Protein AF-A0A1J7D2L7-F1 (afdb_monomer)

Secondary structure (DSSP, 8-state):
--HHHHHHHHHHHHHHHHHHHHHHHHTT-HHHHHHHHHHHHHHHHHHT--HHHHHHHHHHHHHHHHT----

Sequence (71 aa):
MSILLQRVECMKEYSRLAGLAEESELRGEWREAALLWEKAAEIGQQINHHADAAVKAEVCRACIGGGENPL

Structure (mmCIF, N/CA/C/O backbone):
data_AF-A0A1J7D2L7-F1
#
_entry.id   AF-A0A1J7D2L7-F1
#
loop_
_atom_site.group_PDB
_atom_site.id
_atom_site.type_symbol
_atom_site.label_atom_id
_atom_site.label_alt_id
_atom_site.label_comp_id
_atom_site.label_asym_id
_atom_site.label_entity_id
_atom_site.label_seq_id
_atom_site.pdbx_PDB_ins_code
_atom_site.Cartn_x
_atom_site.Cartn_y
_atom_site.Cartn_z
_atom_site.occupancy
_atom_site.B_iso_or_equiv
_atom_site.auth_seq_id
_atom_site.auth_comp_id
_atom_site.auth_asym_id
_atom_site.auth_atom_id
_atom_site.pdbx_PDB_model_num
ATOM 1 N N . MET A 1 1 ? 13.939 14.531 -19.044 1.00 62.16 1 MET A N 1
ATOM 2 C CA . MET A 1 1 ? 13.968 13.388 -18.105 1.00 62.16 1 MET A CA 1
ATOM 3 C C . MET A 1 1 ? 13.959 12.101 -18.918 1.00 62.16 1 MET 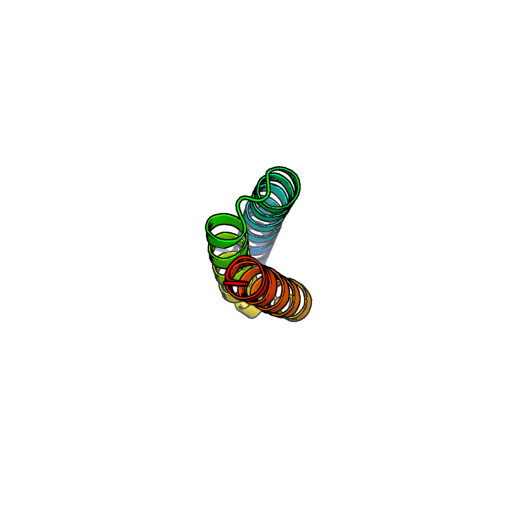A C 1
ATOM 5 O O . MET A 1 1 ? 13.250 12.070 -19.916 1.00 62.16 1 MET A O 1
ATOM 9 N N . SER A 1 2 ? 14.733 11.074 -18.560 1.00 88.00 2 SER A N 1
ATOM 10 C CA . SER A 1 2 ? 14.629 9.773 -19.239 1.00 88.00 2 SER A CA 1
ATOM 11 C C . SER A 1 2 ? 13.453 8.968 -18.672 1.00 88.00 2 SER A C 1
ATOM 13 O O . SER A 1 2 ? 13.153 9.058 -17.484 1.00 88.00 2 SER A O 1
ATOM 15 N N . ILE A 1 3 ? 12.804 8.155 -19.511 1.00 86.75 3 ILE A N 1
ATOM 16 C CA . ILE A 1 3 ? 11.683 7.277 -19.112 1.00 86.75 3 ILE A CA 1
ATOM 17 C C . ILE A 1 3 ? 12.098 6.329 -17.973 1.00 86.75 3 ILE A C 1
ATOM 19 O O . ILE A 1 3 ? 11.303 6.007 -17.093 1.00 86.75 3 ILE A O 1
ATOM 23 N N . LEU A 1 4 ? 13.366 5.908 -17.967 1.00 88.94 4 LEU A N 1
ATOM 24 C CA . LEU A 1 4 ? 13.917 5.049 -16.923 1.00 88.94 4 LEU A CA 1
ATOM 25 C C . LEU A 1 4 ? 13.949 5.755 -15.559 1.00 88.94 4 LEU A C 1
ATOM 27 O O . LEU A 1 4 ? 13.563 5.155 -14.561 1.00 88.94 4 LEU A O 1
ATOM 31 N N . LEU A 1 5 ? 14.367 7.027 -15.523 1.00 92.00 5 LEU A N 1
ATOM 32 C CA . LEU A 1 5 ? 14.389 7.821 -14.291 1.00 92.00 5 LEU A CA 1
ATOM 33 C C . LEU A 1 5 ? 12.977 7.995 -13.730 1.00 92.00 5 LEU A C 1
ATOM 35 O O . LEU A 1 5 ? 12.768 7.714 -12.555 1.00 92.00 5 LEU A O 1
ATOM 39 N N . GLN A 1 6 ? 12.005 8.325 -14.585 1.00 90.38 6 GLN A N 1
ATOM 40 C CA . GLN A 1 6 ? 10.609 8.473 -14.169 1.00 90.38 6 GLN A CA 1
ATOM 41 C C . GLN A 1 6 ? 10.050 7.177 -13.559 1.00 90.38 6 GLN A C 1
ATOM 43 O O . GLN A 1 6 ? 9.424 7.215 -12.504 1.00 90.38 6 GLN A O 1
ATOM 48 N N . ARG A 1 7 ? 10.320 6.006 -14.159 1.00 92.56 7 ARG A N 1
ATOM 49 C CA . ARG A 1 7 ? 9.877 4.719 -13.584 1.00 92.56 7 ARG A CA 1
ATOM 50 C C . ARG A 1 7 ? 10.534 4.426 -12.235 1.00 92.56 7 ARG A C 1
ATOM 52 O O . ARG A 1 7 ? 9.870 3.896 -11.350 1.00 92.56 7 ARG A O 1
ATOM 59 N N . VAL A 1 8 ? 11.813 4.767 -12.062 1.00 94.31 8 VAL A N 1
ATOM 60 C CA . VAL A 1 8 ? 12.510 4.607 -10.774 1.00 94.31 8 VAL A CA 1
ATOM 61 C C . VAL A 1 8 ? 11.919 5.530 -9.708 1.00 94.31 8 VAL A C 1
ATOM 63 O O . VAL A 1 8 ? 11.744 5.100 -8.571 1.00 94.31 8 VAL A O 1
ATOM 66 N N . GLU A 1 9 ? 11.584 6.769 -10.060 1.00 95.06 9 GLU A N 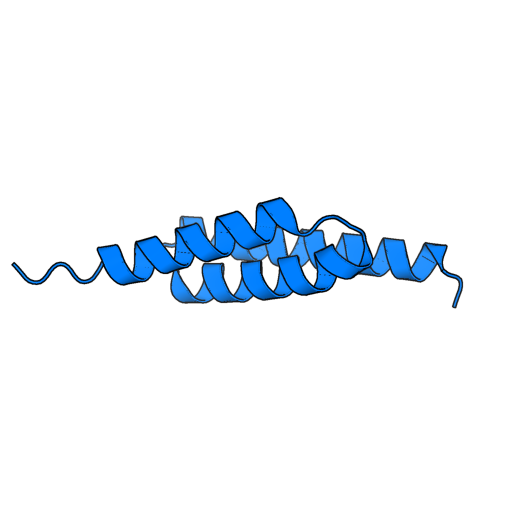1
ATOM 67 C CA . GLU A 1 9 ? 10.916 7.707 -9.152 1.00 95.06 9 GLU A CA 1
ATOM 68 C C . GLU A 1 9 ? 9.529 7.197 -8.741 1.00 95.06 9 GLU A C 1
ATOM 70 O O . GLU A 1 9 ? 9.237 7.151 -7.546 1.00 95.06 9 GLU A O 1
ATOM 75 N N . CYS A 1 10 ? 8.726 6.700 -9.689 1.00 94.38 10 CYS A N 1
ATOM 76 C CA . CYS A 1 10 ? 7.438 6.071 -9.386 1.00 94.38 10 CYS A CA 1
ATOM 77 C C . CYS A 1 10 ? 7.584 4.858 -8.454 1.00 94.38 10 CYS A C 1
ATOM 79 O O . CYS A 1 10 ? 6.811 4.729 -7.512 1.00 94.38 10 CYS A O 1
ATOM 81 N N . MET A 1 11 ? 8.580 3.986 -8.669 1.00 95.12 11 MET A N 1
ATOM 82 C CA . MET A 1 11 ? 8.817 2.839 -7.779 1.00 95.12 11 MET A CA 1
ATOM 83 C C . MET A 1 11 ? 9.194 3.272 -6.360 1.00 95.12 11 MET A C 1
ATOM 85 O O . MET A 1 11 ? 8.690 2.704 -5.397 1.00 95.12 11 MET A O 1
ATOM 89 N N . LYS A 1 12 ? 10.058 4.284 -6.216 1.00 96.50 12 LYS A N 1
ATOM 90 C CA . LYS A 1 12 ? 10.439 4.810 -4.896 1.00 96.50 12 LYS A CA 1
ATOM 91 C C . LYS A 1 12 ? 9.238 5.379 -4.155 1.00 96.50 12 LYS A C 1
ATOM 93 O O . LYS A 1 12 ? 9.069 5.103 -2.970 1.00 96.50 12 LYS A O 1
ATOM 98 N N . GLU A 1 13 ? 8.418 6.156 -4.852 1.00 96.75 13 GLU A N 1
ATOM 99 C CA . GLU A 1 13 ? 7.238 6.764 -4.251 1.00 96.75 13 GLU A CA 1
ATOM 100 C C . GLU A 1 13 ? 6.176 5.715 -3.904 1.00 96.75 13 GLU A C 1
ATOM 102 O O . GLU A 1 13 ? 5.621 5.758 -2.808 1.00 96.75 13 GLU A O 1
ATOM 107 N N . TYR A 1 14 ? 5.977 4.711 -4.766 1.00 96.88 14 TYR A N 1
ATOM 108 C CA . TYR A 1 14 ? 5.149 3.545 -4.458 1.00 96.88 14 TYR A CA 1
ATOM 109 C C . TYR A 1 14 ? 5.606 2.860 -3.165 1.00 96.88 14 TYR A C 1
ATOM 111 O O . TYR A 1 14 ? 4.812 2.707 -2.239 1.00 96.88 14 TYR A O 1
ATOM 119 N N . SER A 1 15 ? 6.891 2.495 -3.063 1.00 96.94 15 SER A N 1
ATOM 120 C CA . SER A 1 15 ? 7.433 1.833 -1.869 1.00 96.94 15 SER A CA 1
ATOM 121 C C . SER A 1 15 ? 7.269 2.681 -0.609 1.00 96.94 15 SER A C 1
ATOM 123 O O . SER A 1 15 ? 6.976 2.144 0.456 1.00 96.94 15 SER A O 1
ATOM 125 N N . ARG A 1 16 ? 7.437 4.003 -0.721 1.00 98.06 16 ARG A N 1
ATOM 126 C CA . ARG A 1 16 ? 7.268 4.930 0.400 1.00 98.06 16 ARG A CA 1
ATOM 127 C C . ARG A 1 16 ? 5.823 4.956 0.898 1.00 98.06 16 ARG A C 1
ATOM 129 O O . ARG A 1 16 ? 5.602 4.872 2.101 1.00 98.06 16 ARG A O 1
ATOM 136 N N . LEU A 1 17 ? 4.857 5.078 -0.012 1.00 98.00 17 LEU A N 1
ATOM 137 C CA . LEU A 1 17 ? 3.434 5.097 0.334 1.00 98.00 17 LEU A CA 1
ATOM 138 C C . LEU A 1 17 ? 2.976 3.758 0.912 1.00 98.00 17 LEU A C 1
ATOM 140 O O . LEU A 1 17 ? 2.285 3.754 1.923 1.00 98.00 17 LEU A O 1
ATOM 144 N N . ALA A 1 18 ? 3.415 2.648 0.316 1.00 97.38 18 ALA A N 1
ATOM 145 C CA . ALA A 1 18 ? 3.132 1.307 0.811 1.00 97.38 18 ALA A CA 1
ATOM 146 C C . ALA A 1 18 ? 3.644 1.114 2.247 1.00 97.38 18 ALA A C 1
ATOM 148 O O . ALA A 1 18 ? 2.889 0.681 3.107 1.00 97.38 18 ALA A O 1
ATOM 149 N N . GLY A 1 19 ? 4.888 1.513 2.533 1.00 97.94 19 GLY A N 1
ATOM 150 C CA . GLY A 1 19 ? 5.449 1.392 3.882 1.00 97.94 19 GLY A CA 1
ATOM 151 C C . GLY A 1 19 ? 4.713 2.239 4.927 1.00 97.94 19 GLY A C 1
ATOM 152 O O . GLY A 1 19 ? 4.491 1.779 6.043 1.00 97.94 19 GLY A O 1
ATOM 153 N N . LEU A 1 20 ? 4.287 3.456 4.567 1.00 98.25 20 LEU A N 1
ATOM 154 C CA . LEU A 1 20 ? 3.454 4.279 5.454 1.00 98.25 20 LEU A CA 1
ATOM 155 C C . LEU A 1 20 ? 2.076 3.651 5.678 1.00 98.25 20 LEU A C 1
ATOM 157 O O . LEU A 1 20 ? 1.576 3.664 6.797 1.00 98.25 20 LEU A O 1
ATOM 161 N N . ALA A 1 21 ? 1.476 3.083 4.631 1.00 97.69 21 ALA A N 1
ATOM 162 C CA . ALA A 1 21 ? 0.181 2.428 4.735 1.00 97.69 21 ALA A CA 1
ATOM 163 C C . ALA A 1 21 ? 0.240 1.219 5.681 1.00 97.69 21 ALA A C 1
ATOM 165 O O . ALA A 1 21 ? -0.624 1.084 6.543 1.00 97.69 21 ALA A O 1
ATOM 166 N N . GLU A 1 22 ? 1.290 0.398 5.582 1.00 97.38 22 GLU A N 1
ATOM 167 C CA . GLU A 1 22 ? 1.533 -0.729 6.494 1.00 97.38 22 GLU A CA 1
ATOM 168 C C . GLU A 1 22 ? 1.725 -0.262 7.943 1.00 97.38 22 GLU A C 1
ATOM 170 O O . GLU A 1 22 ? 1.197 -0.878 8.867 1.00 97.38 22 GLU A O 1
ATOM 175 N N . GLU A 1 23 ? 2.430 0.851 8.168 1.00 97.94 23 GLU A N 1
ATOM 176 C CA . GLU A 1 23 ? 2.558 1.439 9.505 1.00 97.94 23 GLU A CA 1
ATOM 177 C C . GLU A 1 23 ? 1.197 1.885 10.068 1.00 97.94 23 GLU A C 1
ATOM 179 O O . GLU A 1 23 ? 0.886 1.593 11.226 1.00 97.94 23 GLU A O 1
ATOM 184 N N . SER A 1 24 ? 0.365 2.538 9.253 1.00 95.81 24 SER A N 1
ATOM 185 C CA . SER A 1 24 ? -0.998 2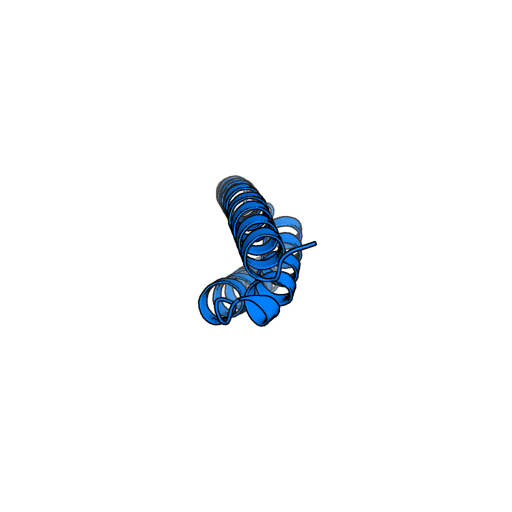.924 9.637 1.00 95.81 24 SER A CA 1
ATOM 186 C C . SER A 1 24 ? -1.893 1.708 9.907 1.00 95.81 24 SER A C 1
ATOM 188 O O . SER A 1 24 ? -2.658 1.725 10.871 1.00 95.81 24 SER A O 1
ATOM 190 N N . GLU A 1 25 ? -1.781 0.624 9.129 1.00 94.75 25 GLU A N 1
ATOM 191 C CA . GLU A 1 25 ? -2.479 -0.643 9.409 1.00 94.75 25 GLU A CA 1
ATOM 192 C C . GLU A 1 25 ? -2.097 -1.200 10.786 1.00 94.75 25 GLU A C 1
ATOM 194 O O . GLU A 1 25 ? -2.971 -1.567 11.572 1.00 94.75 25 GLU A O 1
ATOM 199 N N . LEU A 1 26 ? -0.801 -1.212 11.116 1.00 95.31 26 LEU A N 1
ATOM 200 C CA . LEU A 1 26 ? -0.307 -1.690 12.412 1.00 95.31 26 LEU A CA 1
ATOM 201 C C . LEU A 1 26 ? -0.804 -0.839 13.588 1.00 95.31 26 LEU A C 1
ATOM 203 O O . LEU A 1 26 ? -0.956 -1.352 14.698 1.00 95.31 26 LEU A O 1
ATOM 207 N N . ARG A 1 27 ? -1.076 0.449 13.357 1.00 95.00 27 ARG A N 1
ATOM 208 C CA . ARG A 1 27 ? -1.687 1.358 14.341 1.00 95.00 27 ARG A CA 1
ATOM 209 C C . ARG A 1 27 ? -3.213 1.257 14.401 1.00 95.00 27 ARG A C 1
ATOM 211 O O . ARG A 1 27 ? -3.820 1.865 15.279 1.00 95.00 27 ARG A O 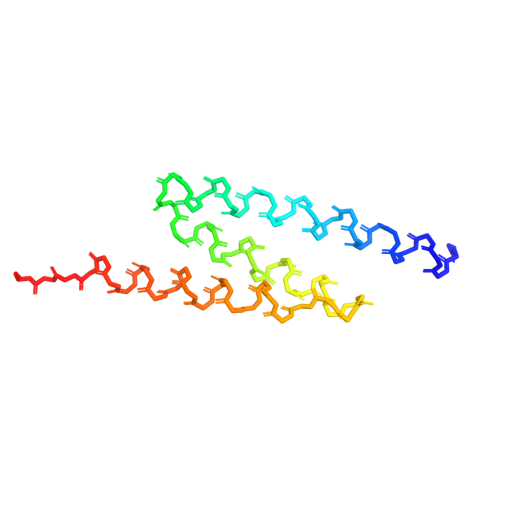1
ATOM 218 N N . GLY A 1 28 ? -3.839 0.498 13.501 1.00 93.50 28 GLY A N 1
ATOM 219 C CA . GLY A 1 28 ? -5.295 0.425 13.366 1.00 93.50 28 GLY A CA 1
ATOM 220 C C . GLY A 1 28 ? -5.918 1.679 12.741 1.00 93.50 28 GLY A C 1
ATOM 221 O O . GLY A 1 28 ? -7.128 1.888 12.827 1.00 93.50 28 GLY A O 1
ATOM 222 N N . GLU A 1 29 ? -5.115 2.526 12.098 1.00 95.44 29 GLU A N 1
ATOM 223 C CA . GLU A 1 29 ? -5.535 3.757 11.426 1.00 95.44 29 GLU A CA 1
ATOM 224 C C . GLU A 1 29 ? -6.078 3.433 10.023 1.00 95.44 29 GLU A C 1
ATOM 226 O O . GLU A 1 29 ? -5.584 3.908 9.001 1.00 95.44 29 GLU A O 1
ATOM 231 N N . TRP A 1 30 ? -7.126 2.604 9.955 1.00 94.06 30 TRP A N 1
ATOM 232 C CA . TRP A 1 30 ? -7.623 2.006 8.705 1.00 94.06 30 TRP A CA 1
ATOM 233 C C . TRP A 1 30 ? -8.021 3.026 7.630 1.00 94.06 30 TRP A C 1
ATOM 235 O O . TRP A 1 30 ? -7.854 2.773 6.439 1.00 94.06 30 TRP A O 1
ATOM 245 N N . ARG A 1 31 ? -8.526 4.200 8.036 1.00 94.19 31 ARG A N 1
ATOM 246 C CA . ARG A 1 31 ? -8.841 5.310 7.117 1.00 94.19 31 ARG A CA 1
ATOM 247 C C . ARG A 1 31 ? -7.594 5.869 6.447 1.00 94.19 31 ARG A C 1
ATOM 249 O O . ARG A 1 31 ? -7.612 6.121 5.246 1.00 94.19 31 ARG A O 1
ATOM 256 N N . GLU A 1 32 ? -6.533 6.072 7.218 1.00 95.19 32 GLU A N 1
ATOM 257 C CA . GLU A 1 32 ? -5.274 6.598 6.701 1.00 95.19 32 GLU A CA 1
ATOM 258 C C . GLU A 1 32 ? -4.572 5.557 5.828 1.00 95.19 32 GLU A C 1
ATOM 260 O O . GLU A 1 32 ? -4.186 5.870 4.702 1.00 95.19 32 GLU A O 1
ATOM 265 N N . ALA A 1 33 ? -4.532 4.302 6.283 1.00 96.81 33 ALA A N 1
ATOM 266 C CA . ALA A 1 33 ? -4.008 3.183 5.509 1.00 96.81 33 ALA A CA 1
ATOM 267 C C . ALA A 1 33 ? -4.706 3.044 4.145 1.00 96.81 33 ALA A C 1
ATOM 269 O O . ALA A 1 33 ? -4.032 2.956 3.120 1.00 96.81 33 ALA A O 1
ATOM 270 N N . ALA A 1 34 ? -6.045 3.106 4.100 1.00 96.00 34 ALA A N 1
ATOM 271 C CA . ALA A 1 34 ? -6.800 3.044 2.846 1.00 96.00 34 ALA A CA 1
ATOM 272 C C . ALA A 1 34 ? -6.393 4.162 1.871 1.00 96.00 34 ALA A C 1
ATOM 274 O O . ALA A 1 34 ? -6.087 3.888 0.712 1.00 96.00 34 ALA A O 1
ATOM 275 N N . LEU A 1 35 ? -6.308 5.408 2.351 1.00 97.06 35 LEU A N 1
ATOM 276 C CA . LEU A 1 35 ? -5.913 6.552 1.524 1.00 97.06 35 LEU A CA 1
ATOM 277 C C . LEU A 1 35 ? -4.477 6.432 0.998 1.00 97.06 35 LEU A C 1
ATOM 279 O O . LEU A 1 35 ? -4.191 6.845 -0.128 1.00 97.06 35 LEU A O 1
ATOM 283 N N . LEU A 1 36 ? -3.561 5.897 1.805 1.00 98.12 36 LEU A N 1
ATOM 284 C CA . LEU A 1 36 ? -2.174 5.674 1.402 1.00 98.12 36 LEU A CA 1
ATOM 285 C C . LEU A 1 36 ? -2.067 4.556 0.356 1.00 98.12 36 LEU A C 1
ATOM 287 O O . LEU A 1 36 ? -1.352 4.726 -0.634 1.00 98.12 36 LEU A O 1
ATOM 291 N N . TRP A 1 37 ? -2.826 3.469 0.515 1.00 97.94 37 TRP A N 1
ATOM 292 C CA . TRP A 1 37 ? -2.903 2.392 -0.474 1.00 97.94 37 TRP A CA 1
ATOM 293 C C . TRP A 1 37 ? -3.534 2.827 -1.792 1.00 97.94 37 TRP A C 1
ATOM 295 O O . TRP A 1 37 ? -3.050 2.434 -2.851 1.00 97.94 37 TRP A O 1
ATOM 305 N N . GLU A 1 38 ? -4.561 3.676 -1.757 1.00 97.19 38 GLU A N 1
ATOM 306 C CA . GLU A 1 38 ? -5.155 4.263 -2.963 1.00 97.19 38 GLU A CA 1
ATOM 307 C C . GLU A 1 38 ? -4.117 5.059 -3.757 1.00 97.19 38 GLU A C 1
ATOM 309 O O . GLU A 1 38 ? -3.913 4.797 -4.943 1.00 97.19 38 GLU A O 1
ATOM 314 N N . LYS A 1 39 ? -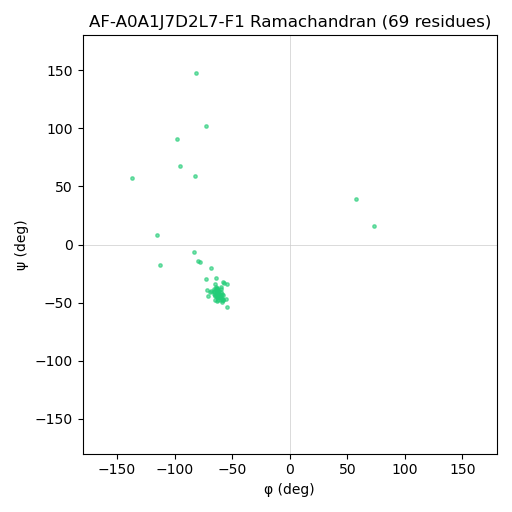3.374 5.946 -3.084 1.00 96.94 39 LYS A N 1
ATOM 315 C CA . LYS A 1 39 ? -2.294 6.717 -3.717 1.00 96.94 39 LYS A CA 1
ATOM 316 C C . LYS A 1 39 ? -1.177 5.819 -4.245 1.00 96.94 39 LYS A C 1
ATOM 318 O O . LYS A 1 39 ? -0.645 6.063 -5.328 1.00 96.94 39 LYS A O 1
ATOM 323 N N . ALA A 1 40 ? -0.816 4.771 -3.503 1.00 97.38 40 ALA A N 1
ATOM 324 C CA . ALA A 1 40 ? 0.156 3.788 -3.967 1.00 97.38 40 ALA A CA 1
ATOM 325 C C . ALA A 1 40 ? -0.348 3.084 -5.238 1.00 97.38 40 ALA A C 1
ATOM 327 O O . ALA A 1 40 ? 0.407 2.952 -6.197 1.00 97.38 40 ALA A O 1
ATOM 328 N N . ALA A 1 41 ? -1.627 2.707 -5.306 1.00 96.88 41 ALA A N 1
ATOM 329 C CA . ALA A 1 41 ? -2.217 2.092 -6.491 1.00 96.88 41 ALA A CA 1
ATOM 330 C C . ALA A 1 41 ? -2.208 3.040 -7.704 1.00 96.88 41 ALA A C 1
ATOM 332 O O . ALA A 1 41 ? -1.833 2.613 -8.797 1.00 96.88 41 ALA A O 1
ATOM 333 N N . GLU A 1 42 ? -2.538 4.323 -7.525 1.00 96.31 42 GLU A N 1
ATOM 334 C CA . GLU A 1 42 ? -2.490 5.338 -8.592 1.00 96.31 42 GLU A CA 1
ATOM 335 C C . GLU A 1 42 ? -1.084 5.470 -9.201 1.00 96.31 42 GLU A C 1
ATOM 337 O O . GLU A 1 42 ? -0.913 5.500 -10.421 1.00 96.31 42 GLU A O 1
ATOM 342 N N . ILE A 1 43 ? -0.045 5.493 -8.364 1.00 94.56 43 ILE A N 1
ATOM 343 C CA . ILE A 1 43 ? 1.349 5.540 -8.831 1.00 94.56 43 ILE A CA 1
ATOM 344 C C . ILE A 1 43 ? 1.763 4.197 -9.436 1.00 94.56 43 ILE A C 1
ATOM 346 O O . ILE A 1 43 ? 2.420 4.151 -10.479 1.00 94.56 43 ILE A O 1
ATOM 350 N N . GLY A 1 44 ? 1.322 3.101 -8.821 1.00 93.38 44 GLY A N 1
ATOM 351 C CA . GLY A 1 44 ? 1.505 1.738 -9.293 1.00 93.38 44 GLY A CA 1
ATOM 352 C C . GLY A 1 44 ? 0.992 1.535 -10.717 1.00 93.38 44 GLY A C 1
ATOM 353 O O . GLY A 1 44 ? 1.619 0.812 -11.488 1.00 93.38 44 GLY A O 1
ATOM 354 N N . GLN A 1 45 ? -0.086 2.214 -11.127 1.00 94.25 45 GLN A N 1
ATOM 355 C CA . GLN A 1 45 ? -0.608 2.123 -12.497 1.00 94.25 45 GLN A CA 1
ATOM 356 C C . GLN A 1 45 ? 0.426 2.567 -13.536 1.00 94.25 45 GLN A C 1
ATOM 358 O O . GLN A 1 45 ? 0.560 1.932 -14.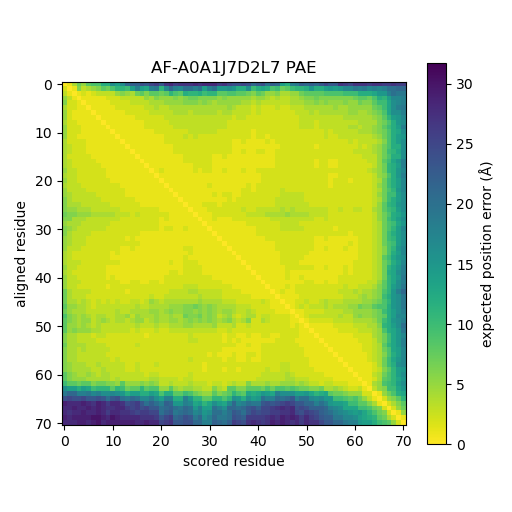581 1.00 94.25 45 GLN A O 1
ATOM 363 N N . GLN A 1 46 ? 1.235 3.581 -13.221 1.00 90.69 46 GLN A N 1
ATOM 364 C CA . GLN A 1 46 ? 2.273 4.095 -14.123 1.00 90.69 46 GLN A CA 1
ATOM 365 C C . GLN A 1 46 ? 3.426 3.100 -14.334 1.00 90.69 46 GLN A C 1
ATOM 367 O O . GLN A 1 46 ? 4.159 3.187 -15.321 1.00 90.69 46 GLN A O 1
ATOM 372 N N . ILE A 1 47 ? 3.590 2.141 -13.418 1.00 89.25 47 ILE A N 1
ATOM 373 C CA . ILE A 1 47 ? 4.634 1.108 -13.459 1.00 89.25 47 ILE A CA 1
ATOM 374 C C . ILE A 1 47 ? 4.076 -0.314 -13.614 1.00 89.25 47 ILE A C 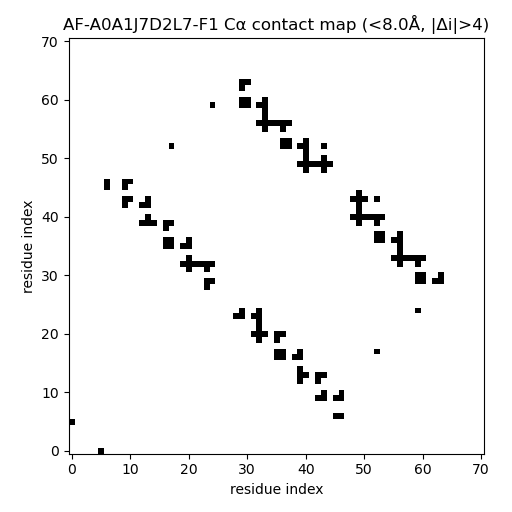1
ATOM 376 O O . ILE A 1 47 ? 4.855 -1.264 -13.569 1.00 89.25 47 ILE A O 1
ATOM 380 N N . ASN A 1 48 ? 2.769 -0.460 -13.859 1.00 90.94 48 ASN A N 1
ATOM 381 C CA . ASN A 1 48 ? 2.054 -1.740 -13.923 1.00 90.94 48 ASN A CA 1
ATOM 382 C C . ASN A 1 48 ? 2.182 -2.586 -12.634 1.00 90.94 48 ASN A C 1
ATOM 384 O O . ASN A 1 48 ? 2.350 -3.803 -12.681 1.00 90.94 48 ASN A O 1
ATOM 388 N N . HIS A 1 49 ? 2.138 -1.925 -11.476 1.00 89.69 49 HIS A N 1
ATOM 389 C CA . HIS A 1 49 ? 2.274 -2.508 -10.139 1.00 89.69 49 HIS A CA 1
ATOM 390 C C . HIS A 1 49 ? 1.244 -1.903 -9.164 1.00 89.69 49 HIS A C 1
ATOM 392 O O . HIS A 1 49 ? 1.599 -1.290 -8.166 1.00 89.69 49 HIS A O 1
ATOM 398 N N . HIS A 1 50 ? -0.049 -2.004 -9.493 1.00 91.38 50 HIS A N 1
ATOM 399 C CA . HIS A 1 50 ? -1.137 -1.399 -8.703 1.00 91.38 50 HIS A CA 1
ATOM 400 C C . HIS A 1 50 ? -2.060 -2.406 -8.005 1.00 91.38 50 HIS A C 1
ATOM 402 O O . HIS A 1 50 ? -2.820 -2.015 -7.124 1.00 91.38 50 HIS A O 1
ATOM 408 N N . ALA A 1 51 ? -2.057 -3.674 -8.431 1.00 93.31 51 ALA A N 1
ATOM 409 C CA . ALA A 1 51 ? -3.074 -4.647 -8.029 1.00 93.31 51 ALA A CA 1
ATOM 410 C C . ALA A 1 51 ? -3.054 -4.920 -6.517 1.00 93.31 51 ALA A C 1
ATOM 412 O O . ALA A 1 51 ? -4.091 -4.807 -5.871 1.00 93.31 51 ALA A O 1
ATOM 413 N N . ASP A 1 52 ? -1.876 -5.187 -5.950 1.00 93.19 52 ASP A N 1
ATOM 414 C CA . ASP A 1 52 ? -1.703 -5.399 -4.508 1.00 93.19 52 ASP A CA 1
ATOM 415 C C . ASP A 1 52 ? -2.180 -4.203 -3.680 1.00 93.19 52 ASP A C 1
ATOM 417 O O . ASP A 1 52 ? -2.951 -4.365 -2.736 1.00 93.19 52 ASP A O 1
ATOM 421 N N . ALA A 1 53 ? -1.767 -2.992 -4.060 1.00 94.38 53 ALA A N 1
ATOM 422 C CA . ALA A 1 53 ? -2.160 -1.775 -3.361 1.00 94.38 53 ALA A CA 1
ATOM 423 C C . ALA A 1 53 ? -3.679 -1.537 -3.423 1.00 94.38 53 ALA A C 1
ATOM 425 O O . ALA A 1 53 ? -4.283 -1.166 -2.421 1.00 94.38 53 ALA A O 1
ATOM 426 N N . ALA A 1 54 ? -4.319 -1.811 -4.563 1.00 95.44 54 ALA A N 1
ATOM 427 C CA . ALA A 1 54 ? -5.771 -1.704 -4.690 1.00 95.44 54 ALA A CA 1
ATOM 428 C C . ALA A 1 54 ? -6.503 -2.693 -3.766 1.00 95.44 54 ALA A C 1
ATOM 430 O O . ALA A 1 54 ? -7.414 -2.289 -3.046 1.00 95.44 54 ALA A O 1
ATOM 431 N N . VAL A 1 55 ? -6.051 -3.952 -3.713 1.00 95.75 55 VAL A N 1
ATOM 432 C CA . VAL A 1 55 ? -6.621 -4.967 -2.812 1.00 95.75 55 VAL A CA 1
ATOM 433 C C . VAL 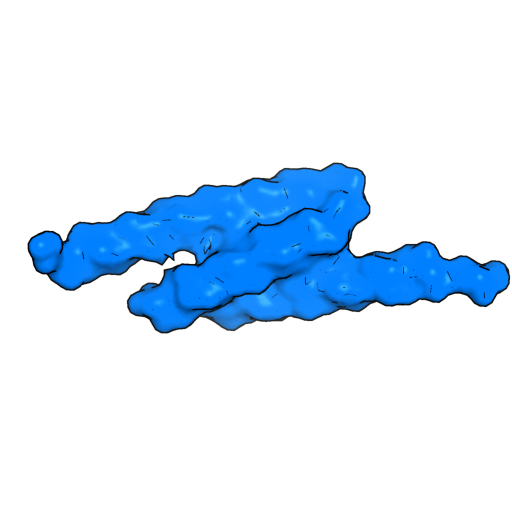A 1 55 ? -6.455 -4.550 -1.351 1.00 95.75 55 VAL A C 1
ATOM 435 O O . VAL A 1 55 ? -7.406 -4.619 -0.574 1.00 95.75 55 VAL A O 1
ATOM 438 N N . LYS A 1 56 ? -5.272 -4.062 -0.961 1.00 95.00 56 LYS A N 1
ATOM 439 C CA . LYS A 1 56 ? -5.042 -3.588 0.409 1.00 95.00 56 LYS A CA 1
ATOM 440 C C . LYS A 1 56 ? -5.896 -2.369 0.767 1.00 95.00 56 LYS A C 1
ATOM 442 O O . LYS A 1 56 ? -6.400 -2.301 1.888 1.00 95.00 56 LYS A O 1
ATOM 447 N N . ALA A 1 57 ? -6.135 -1.451 -0.172 1.00 94.38 57 ALA A N 1
ATOM 448 C CA . ALA A 1 57 ? -7.070 -0.346 0.036 1.00 94.38 57 ALA A CA 1
ATOM 449 C C . ALA A 1 57 ? -8.494 -0.854 0.316 1.00 94.38 57 ALA A C 1
ATOM 451 O O . ALA A 1 57 ? -9.143 -0.380 1.248 1.00 94.38 57 ALA A O 1
ATOM 452 N N . GLU A 1 58 ? -8.980 -1.833 -0.452 1.00 93.94 58 GLU A N 1
ATOM 453 C CA . GLU A 1 58 ? -10.299 -2.443 -0.238 1.00 93.94 58 GLU A CA 1
ATOM 454 C C . GLU A 1 58 ? -10.398 -3.142 1.122 1.00 93.94 58 GLU A C 1
ATOM 456 O O . GLU A 1 58 ? -11.381 -2.947 1.839 1.00 93.94 58 GLU A O 1
ATOM 461 N N . VAL A 1 59 ? -9.361 -3.886 1.519 1.00 93.50 59 VAL A N 1
ATOM 462 C CA . VAL A 1 59 ? -9.281 -4.518 2.846 1.00 93.50 59 VAL A CA 1
ATOM 463 C C . VAL A 1 59 ? -9.338 -3.465 3.953 1.00 93.50 59 VAL A C 1
ATOM 465 O O . VAL A 1 59 ? -10.147 -3.587 4.873 1.00 93.50 59 VAL A O 1
ATOM 468 N N . CYS A 1 60 ? -8.555 -2.388 3.843 1.00 92.44 60 CYS A N 1
ATOM 469 C CA . CYS A 1 60 ? -8.590 -1.294 4.812 1.00 92.44 60 CYS A CA 1
ATOM 470 C C . CYS A 1 60 ? -9.985 -0.656 4.889 1.00 92.44 60 CYS A C 1
ATOM 472 O O . CYS A 1 60 ? -10.481 -0.402 5.986 1.00 92.44 60 CYS A O 1
ATOM 474 N N . ARG A 1 61 ? -10.667 -0.457 3.750 1.00 92.06 61 ARG A N 1
ATOM 475 C CA . ARG A 1 61 ? -12.051 0.048 3.731 1.00 92.06 61 ARG A CA 1
ATOM 476 C C . ARG A 1 61 ? -13.037 -0.900 4.407 1.00 92.06 61 ARG A C 1
ATOM 478 O O . ARG A 1 61 ? -13.915 -0.435 5.132 1.00 92.06 61 ARG A O 1
ATOM 485 N N . ALA A 1 62 ? -12.881 -2.206 4.213 1.00 90.56 62 ALA A N 1
ATOM 486 C CA . ALA A 1 62 ? -13.701 -3.201 4.894 1.00 90.56 62 ALA A CA 1
ATOM 487 C C . ALA A 1 62 ? -13.500 -3.151 6.419 1.00 90.56 62 ALA A C 1
ATOM 489 O O . ALA A 1 62 ? -14.479 -3.229 7.157 1.00 90.56 62 ALA A O 1
ATOM 490 N N . CYS A 1 63 ? -12.271 -2.926 6.899 1.00 87.19 63 CYS A N 1
ATOM 491 C CA . CYS A 1 63 ? -11.986 -2.746 8.327 1.00 87.19 63 CYS A CA 1
ATOM 492 C C . CYS A 1 63 ? -12.638 -1.484 8.916 1.00 87.19 63 CYS A C 1
ATOM 494 O O . CYS A 1 63 ? -13.072 -1.507 10.066 1.00 87.19 63 CYS A O 1
ATOM 496 N N . ILE A 1 64 ? -12.763 -0.401 8.135 1.00 85.38 64 ILE A N 1
ATOM 497 C CA . ILE A 1 64 ? -13.497 0.804 8.562 1.00 85.38 64 ILE A CA 1
ATOM 498 C C . ILE A 1 64 ? -14.972 0.462 8.806 1.00 85.38 64 ILE A C 1
ATOM 500 O O . ILE A 1 64 ? -15.511 0.825 9.846 1.00 85.38 64 ILE A O 1
ATOM 504 N N . GLY A 1 65 ? -15.605 -0.256 7.870 1.00 67.56 65 GLY A N 1
ATOM 505 C CA . GLY A 1 65 ? -17.013 -0.656 7.980 1.00 67.56 65 GLY A CA 1
ATOM 506 C C . GLY A 1 65 ? -17.269 -1.755 9.017 1.00 67.56 65 GLY A C 1
ATOM 507 O O . GLY A 1 65 ? -18.329 -1.782 9.628 1.00 67.56 65 GLY A O 1
ATOM 508 N N . GLY A 1 66 ? -16.293 -2.635 9.262 1.00 60.44 66 GLY A N 1
ATOM 509 C CA . GLY A 1 66 ? -16.363 -3.683 10.288 1.00 60.44 66 GLY A CA 1
ATOM 510 C C . GLY A 1 66 ? -16.125 -3.187 11.720 1.00 60.44 66 GLY A C 1
ATOM 511 O O . GLY A 1 66 ? -16.447 -3.900 12.667 1.00 60.44 66 GLY A O 1
ATOM 512 N N . GLY A 1 67 ? -15.585 -1.973 11.891 1.00 52.50 67 GLY A N 1
ATOM 513 C CA . GLY A 1 67 ? -15.482 -1.284 13.184 1.00 52.50 67 GLY A CA 1
ATOM 514 C C . GLY A 1 67 ? -16.784 -0.605 13.630 1.00 52.50 67 GLY A C 1
ATOM 515 O O . GLY A 1 67 ? -16.925 -0.262 14.802 1.00 52.50 67 GLY A O 1
ATOM 516 N N . GLU A 1 68 ? -17.752 -0.450 12.724 1.00 45.69 68 GLU A N 1
ATOM 517 C CA . GLU A 1 68 ? -19.122 -0.034 13.028 1.00 45.69 68 GLU A CA 1
ATOM 518 C C . GLU A 1 68 ? -20.011 -1.276 13.169 1.00 45.69 68 GLU A C 1
ATOM 520 O O . GLU A 1 68 ? -20.900 -1.524 12.361 1.00 45.69 68 GLU A O 1
ATOM 525 N N . ASN A 1 69 ? -19.783 -2.068 14.218 1.00 39.59 69 ASN A N 1
ATOM 526 C CA . ASN A 1 69 ? -20.806 -2.985 14.713 1.00 39.59 69 ASN A CA 1
ATOM 527 C C . ASN A 1 69 ? -21.520 -2.330 15.908 1.00 39.59 69 ASN A C 1
ATOM 529 O O . ASN A 1 69 ? -21.064 -2.478 17.044 1.00 39.59 69 ASN A O 1
ATOM 533 N N . PRO A 1 70 ? -22.616 -1.574 15.703 1.00 46.47 70 PRO A N 1
ATOM 534 C CA . PRO A 1 70 ? -23.558 -1.315 16.774 1.00 46.47 70 PRO A CA 1
ATOM 535 C C . PRO A 1 70 ? -24.336 -2.609 17.021 1.00 46.47 70 PRO A C 1
ATOM 537 O O . PRO A 1 70 ? -25.215 -2.944 16.229 1.00 46.47 70 PRO A O 1
ATOM 540 N N . LEU A 1 71 ? -23.957 -3.332 18.080 1.00 39.41 71 LEU A N 1
ATOM 541 C CA . LEU A 1 71 ? -24.778 -4.141 19.005 1.00 39.41 71 LEU A CA 1
ATOM 542 C C . LEU A 1 71 ? -23.904 -5.186 19.708 1.00 39.41 71 LEU A C 1
ATOM 544 O O . LEU A 1 71 ? -23.311 -6.041 19.011 1.00 39.41 71 LEU A O 1
#

pLDDT: mean 89.52, std 14.18, range [39.41, 98.25]

Radius of gyration: 13.86 Å; Cα contacts (8 Å, |Δi|>4): 79; chains: 1; bounding box: 39×19×38 Å

Foldseek 3Di:
DDPVVLLVVLVVLLVVLQVVLVVCVVVLVLVSSLVSLVVSLVSCVSNVHRPVSNVSSVVSVVSVVVVPDDD

Mean predicted aligned error: 5.1 Å

Solvent-accessible surface area (backbone atoms only — not comparable to full-atom values): 3664 Å² total; per-residue 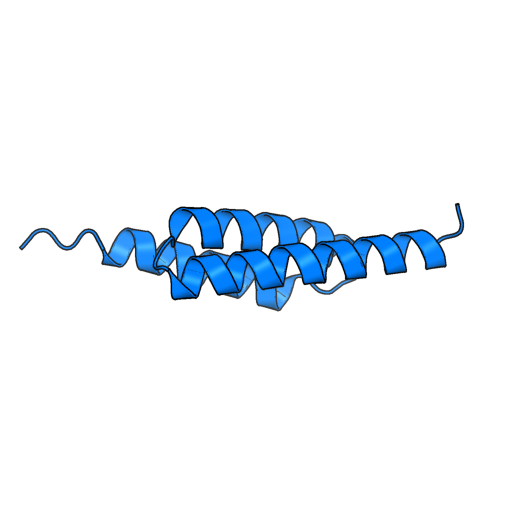(Å²): 133,56,74,67,57,54,51,52,51,40,51,53,52,25,54,52,30,44,54,52,16,53,54,26,48,77,70,64,37,28,70,59,17,19,57,27,15,45,54,19,17,63,42,12,55,82,70,78,60,21,68,68,31,44,52,51,18,51,53,22,49,49,52,53,59,66,71,65,67,93,125

Nearest PDB structures (foldseek):
  8glv-assembly1_Lf  TM=7.876E-01  e=7.832E-01  Chlamydomonas reinhardtii
  4u7i-assembly1_A  TM=6.917E-01  e=2.113E+00  Homo sapiens
  8uc6-assembly2_B  TM=6.464E-01  e=2.999E+00  Homo sapiens
  7c1i-assembly2_E  TM=7.679E-01  e=8.091E+00  Pseudomonas aeruginosa
  7dmf-assembly1_A  TM=6.237E-01  e=8.578E+00  synthetic construct